Protein AF-A0A7R8X227-F1 (afdb_monomer_lite)

pLDDT: mean 93.67, std 6.61, range [62.53, 98.38]

Radius of gyration: 16.34 Å; chains: 1; bounding box: 37×32×38 Å

Foldseek 3Di:
DPPVVVVVVDDVVVVVVLQVQLVVQVVLVHHSDDDPVVVVVVLLLVLVVQLQCCPAPVPHDNVRSCVPSNDDDCVSCPPDHDDDDDPVVVVVVVVVVVVVVSVVVD

Sequence (106 aa):
MISPVKAAVGPGYRALDDRLMAAIHLRFGLPAELPREVKRQIKAADKVSAWMEATQIAGFSEQEADRLFGKPKPEFVEGLAIKLRPPLQTRHEFTQRHATLLAQCA

Organism: NCBI:txid163714

Structure (mmCIF, N/CA/C/O backbone):
data_AF-A0A7R8X227-F1
#
_entry.id   AF-A0A7R8X227-F1
#
loop_
_atom_site.group_PDB
_atom_site.id
_atom_site.type_symbol
_atom_site.label_atom_id
_atom_site.label_alt_id
_atom_site.label_comp_id
_atom_site.label_asym_id
_atom_site.label_entity_id
_atom_site.label_seq_id
_atom_site.pdbx_PDB_ins_code
_atom_site.Cartn_x
_atom_site.Cartn_y
_atom_site.Cartn_z
_atom_site.occupancy
_atom_site.B_iso_or_equiv
_atom_site.auth_seq_id
_atom_site.auth_comp_id
_atom_site.auth_asym_id
_atom_site.auth_atom_id
_atom_site.pdbx_PDB_model_num
ATOM 1 N N . MET A 1 1 ? 5.907 2.199 4.151 1.00 69.19 1 MET A N 1
ATOM 2 C CA . MET A 1 1 ? 6.207 3.314 5.076 1.00 69.19 1 MET A CA 1
ATOM 3 C C . MET A 1 1 ? 4.949 4.154 5.211 1.00 69.19 1 MET A C 1
ATOM 5 O O . MET A 1 1 ? 4.306 4.368 4.190 1.00 69.19 1 MET A O 1
ATOM 9 N N . ILE A 1 2 ? 4.584 4.601 6.416 1.00 80.94 2 ILE A N 1
ATOM 10 C CA . ILE A 1 2 ? 3.426 5.494 6.576 1.00 80.94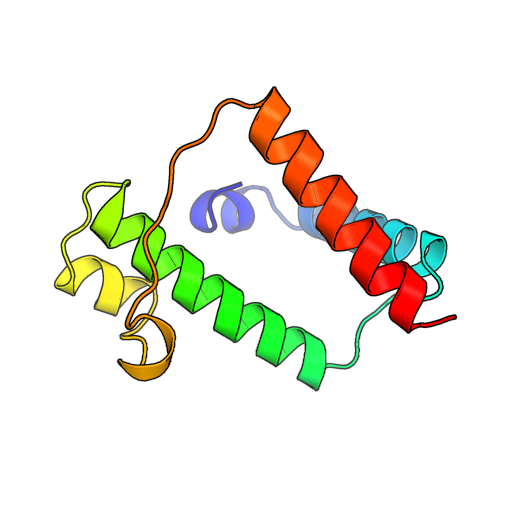 2 ILE A CA 1
ATOM 11 C C . ILE A 1 2 ? 3.672 6.819 5.838 1.00 80.94 2 ILE A C 1
ATOM 13 O O . ILE A 1 2 ? 4.806 7.304 5.786 1.00 80.94 2 ILE A O 1
ATOM 17 N N . SER A 1 3 ? 2.620 7.402 5.262 1.00 78.38 3 SER A N 1
ATOM 18 C CA . SER A 1 3 ? 2.714 8.603 4.416 1.00 78.38 3 SER A CA 1
ATOM 19 C C . SER A 1 3 ? 3.488 9.775 5.048 1.00 78.38 3 SER A C 1
ATOM 21 O O . SER A 1 3 ? 4.305 10.362 4.335 1.00 78.38 3 SER A O 1
ATOM 23 N N . PRO A 1 4 ? 3.337 10.090 6.355 1.00 78.69 4 PRO A N 1
ATOM 24 C CA . PRO A 1 4 ? 4.098 11.170 6.991 1.00 78.69 4 PRO A CA 1
ATOM 25 C C . PRO A 1 4 ? 5.614 10.946 6.964 1.00 78.69 4 PRO A C 1
ATOM 27 O O . PRO A 1 4 ? 6.376 11.879 6.729 1.00 78.69 4 PRO A O 1
ATOM 30 N N . VAL A 1 5 ? 6.065 9.699 7.135 1.00 79.62 5 VAL A N 1
ATOM 31 C CA . VAL A 1 5 ? 7.499 9.376 7.141 1.00 79.62 5 VAL A CA 1
ATOM 32 C C . VAL A 1 5 ? 8.061 9.449 5.721 1.00 79.62 5 VAL A C 1
ATOM 34 O O . VAL A 1 5 ? 9.154 9.969 5.529 1.00 79.62 5 VAL A O 1
ATOM 37 N N . LYS A 1 6 ? 7.291 9.055 4.696 1.00 74.88 6 LYS A N 1
ATOM 38 C CA . LYS A 1 6 ? 7.738 9.161 3.295 1.00 74.88 6 LYS A CA 1
ATOM 39 C C . LYS A 1 6 ? 8.078 10.601 2.894 1.00 74.88 6 LYS A C 1
ATOM 41 O O . LYS A 1 6 ? 9.027 10.811 2.144 1.00 74.88 6 LYS A O 1
ATOM 46 N N . ALA A 1 7 ? 7.325 11.581 3.394 1.00 76.50 7 ALA A N 1
ATOM 47 C CA . ALA A 1 7 ? 7.593 12.995 3.138 1.00 76.50 7 ALA A CA 1
ATOM 48 C C . ALA A 1 7 ? 8.878 13.494 3.827 1.00 76.50 7 ALA A C 1
ATOM 50 O O . ALA A 1 7 ? 9.543 14.382 3.301 1.00 76.50 7 ALA A O 1
ATOM 51 N N . ALA A 1 8 ? 9.246 12.902 4.966 1.00 81.56 8 ALA A N 1
ATOM 52 C CA . ALA A 1 8 ? 10.386 13.323 5.778 1.00 81.56 8 ALA A CA 1
ATOM 53 C C . ALA A 1 8 ? 11.741 12.742 5.322 1.00 81.56 8 ALA A C 1
ATOM 55 O O . ALA A 1 8 ? 12.776 13.345 5.582 1.00 81.56 8 ALA A O 1
ATOM 56 N N . VAL A 1 9 ? 11.761 11.591 4.636 1.00 80.88 9 VAL A N 1
ATOM 57 C CA . VAL A 1 9 ? 13.011 10.889 4.249 1.00 80.88 9 VAL A CA 1
ATOM 58 C C . VAL A 1 9 ? 13.761 11.584 3.096 1.00 80.88 9 VAL A C 1
ATOM 60 O O . VAL A 1 9 ? 14.958 11.375 2.907 1.00 80.88 9 VAL A O 1
ATOM 63 N N . GLY A 1 10 ? 13.088 12.454 2.340 1.00 81.06 10 GLY A N 1
ATOM 64 C CA . GLY A 1 10 ? 13.716 13.286 1.312 1.00 81.06 10 GLY A CA 1
ATOM 65 C C . GLY A 1 10 ? 13.756 12.673 -0.101 1.00 81.06 10 GLY A C 1
ATOM 66 O O . GLY A 1 10 ? 13.266 11.566 -0.346 1.00 81.06 10 GLY A O 1
ATOM 67 N N . PRO A 1 11 ? 14.315 13.411 -1.079 1.00 83.56 11 PRO A N 1
ATOM 68 C CA . PRO A 1 11 ? 14.151 13.122 -2.508 1.00 83.56 11 PRO A CA 1
ATOM 69 C C . PRO A 1 11 ? 14.857 11.843 -2.981 1.00 83.56 11 PRO A C 1
ATOM 71 O O . PRO A 1 11 ? 14.369 11.188 -3.902 1.00 83.56 11 PRO A O 1
ATOM 74 N N . GLY A 1 12 ? 15.963 11.446 -2.341 1.00 87.56 12 GLY A N 1
ATOM 75 C CA . GLY A 1 12 ? 16.708 10.236 -2.711 1.00 87.56 12 GLY A CA 1
ATOM 76 C C . GLY A 1 12 ? 15.887 8.951 -2.561 1.00 87.56 12 GLY A C 1
ATOM 77 O O . GLY A 1 12 ? 15.973 8.059 -3.403 1.00 87.56 12 GLY A O 1
ATOM 78 N N . TYR A 1 13 ? 15.021 8.883 -1.546 1.00 87.25 13 TYR A N 1
ATOM 79 C CA . TYR A 1 13 ? 14.132 7.738 -1.342 1.00 87.25 13 TYR A CA 1
ATOM 80 C C . TYR A 1 13 ? 13.055 7.647 -2.422 1.00 87.25 13 TYR A C 1
ATOM 82 O O . TYR A 1 13 ? 12.747 6.561 -2.904 1.00 87.25 13 TYR A O 1
ATOM 90 N N . ARG A 1 14 ? 12.521 8.791 -2.866 1.00 86.94 14 ARG A N 1
ATOM 91 C CA . ARG A 1 14 ? 11.551 8.816 -3.965 1.00 86.94 14 ARG A CA 1
ATOM 92 C C . ARG A 1 14 ? 12.163 8.292 -5.263 1.00 86.94 14 ARG A C 1
ATOM 94 O O . ARG A 1 14 ? 11.547 7.464 -5.919 1.00 86.94 14 ARG A O 1
ATOM 101 N N . ALA A 1 15 ? 13.382 8.722 -5.587 1.00 91.00 15 ALA A N 1
ATOM 102 C CA . ALA A 1 15 ? 14.087 8.241 -6.772 1.00 91.00 15 ALA A CA 1
ATOM 103 C C . ALA A 1 15 ? 14.362 6.725 -6.716 1.00 91.00 15 ALA A C 1
ATOM 105 O O . ALA A 1 15 ? 14.284 6.046 -7.739 1.00 91.00 15 ALA A O 1
ATOM 106 N N . LEU A 1 16 ? 14.663 6.182 -5.530 1.00 92.19 16 LEU A N 1
ATOM 107 C CA . LEU A 1 16 ? 14.799 4.738 -5.327 1.00 92.19 16 LEU A CA 1
ATOM 108 C C . LEU A 1 16 ? 13.470 4.001 -5.556 1.00 92.19 16 LEU A C 1
ATOM 110 O O . LEU A 1 16 ? 13.446 3.038 -6.320 1.00 92.19 16 LEU A O 1
ATOM 114 N N . ASP A 1 17 ? 12.382 4.466 -4.934 1.00 91.69 17 ASP A N 1
ATOM 115 C CA . ASP A 1 17 ? 11.031 3.910 -5.103 1.00 91.69 17 ASP A CA 1
ATOM 116 C C . ASP A 1 17 ? 10.617 3.890 -6.583 1.00 91.69 17 ASP A C 1
ATOM 118 O O . ASP A 1 17 ? 10.140 2.870 -7.080 1.00 91.69 17 ASP A O 1
ATOM 122 N N . ASP A 1 18 ? 10.832 4.998 -7.299 1.00 92.94 18 ASP A N 1
ATOM 123 C CA . ASP A 1 18 ? 10.456 5.129 -8.709 1.00 92.94 18 ASP A CA 1
ATOM 124 C C . ASP A 1 18 ? 11.245 4.137 -9.589 1.00 92.94 18 ASP A C 1
ATOM 126 O O . ASP A 1 18 ? 10.663 3.457 -10.438 1.00 92.94 18 ASP A O 1
ATOM 130 N N . ARG A 1 19 ? 12.553 3.967 -9.338 1.00 96.25 19 ARG A N 1
ATOM 131 C CA . ARG A 1 19 ? 13.397 2.986 -10.050 1.00 96.25 19 ARG A CA 1
ATOM 132 C C . ARG A 1 19 ? 12.998 1.542 -9.754 1.00 96.25 19 ARG A C 1
ATOM 134 O O . ARG A 1 19 ? 12.989 0.717 -10.668 1.00 96.25 19 ARG A O 1
ATOM 141 N N . LEU A 1 20 ? 12.674 1.231 -8.499 1.00 96.88 20 LEU A N 1
ATOM 142 C CA . LEU A 1 20 ? 12.227 -0.103 -8.101 1.00 96.88 20 LEU A CA 1
ATOM 143 C C . LEU A 1 20 ? 10.888 -0.450 -8.762 1.00 96.88 20 LEU A C 1
ATOM 145 O O . LEU A 1 20 ? 10.749 -1.528 -9.336 1.00 96.88 20 LEU A O 1
ATOM 149 N N . MET A 1 21 ? 9.927 0.477 -8.736 1.00 96.31 21 MET A N 1
ATOM 150 C CA . MET A 1 21 ? 8.628 0.300 -9.388 1.00 96.31 21 MET A CA 1
ATOM 151 C C . MET A 1 21 ? 8.771 0.084 -10.896 1.00 96.31 21 MET A C 1
ATOM 153 O O . MET A 1 21 ? 8.167 -0.844 -11.430 1.00 96.31 21 MET A O 1
ATOM 157 N N . ALA A 1 22 ? 9.608 0.879 -11.570 1.00 97.81 22 ALA A N 1
ATOM 158 C CA . ALA A 1 22 ? 9.878 0.707 -12.995 1.00 97.81 22 ALA A CA 1
ATOM 159 C C . ALA A 1 22 ? 10.446 -0.688 -13.310 1.00 97.81 22 ALA A C 1
ATOM 161 O O . ALA A 1 22 ? 9.971 -1.353 -14.229 1.00 97.81 22 ALA A O 1
ATOM 162 N N . ALA A 1 23 ? 11.413 -1.166 -12.518 1.00 98.31 23 ALA A N 1
ATOM 163 C CA . ALA A 1 23 ? 11.986 -2.501 -12.690 1.00 98.31 23 ALA A CA 1
ATOM 164 C C . ALA A 1 23 ? 10.941 -3.617 -12.499 1.00 98.31 23 ALA A C 1
ATOM 166 O O . ALA A 1 23 ? 10.916 -4.576 -13.273 1.00 98.31 23 ALA A O 1
ATOM 167 N N . ILE A 1 24 ? 10.053 -3.479 -11.507 1.00 97.31 24 ILE A N 1
ATOM 168 C CA . ILE A 1 24 ? 8.961 -4.431 -11.257 1.00 97.31 24 ILE A CA 1
ATOM 169 C C . ILE A 1 24 ? 7.973 -4.445 -12.427 1.00 97.31 24 ILE A C 1
ATOM 171 O O . ILE A 1 24 ? 7.647 -5.521 -12.922 1.00 97.31 24 ILE A O 1
ATOM 175 N N .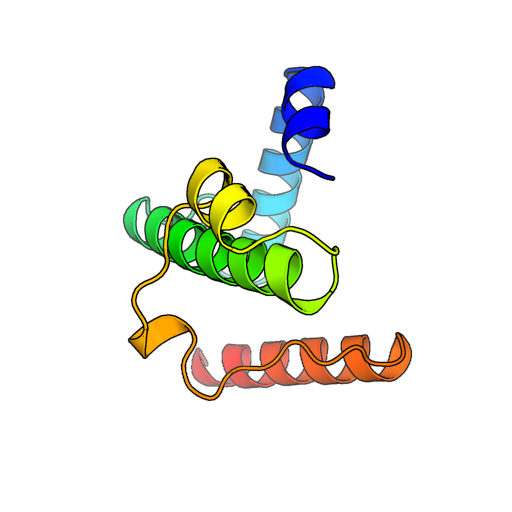 HIS A 1 25 ? 7.518 -3.284 -12.905 1.00 97.12 25 HIS A N 1
ATOM 176 C CA . HIS A 1 25 ? 6.594 -3.213 -14.041 1.00 97.12 25 HIS A CA 1
ATOM 177 C C . HIS A 1 25 ? 7.174 -3.892 -15.286 1.00 97.12 25 HIS A C 1
ATOM 179 O O . HIS A 1 25 ? 6.531 -4.768 -15.866 1.00 97.12 25 HIS A O 1
ATOM 185 N N . LEU A 1 26 ? 8.419 -3.555 -15.638 1.00 97.56 26 LEU A N 1
ATOM 186 C CA . LEU A 1 26 ? 9.105 -4.130 -16.795 1.00 97.56 26 LEU A CA 1
ATOM 187 C C . LEU A 1 26 ? 9.261 -5.651 -16.672 1.00 97.56 26 LEU A C 1
ATOM 189 O O . LEU A 1 26 ? 9.048 -6.371 -17.646 1.00 97.56 26 LEU A O 1
ATOM 193 N N . ARG A 1 27 ? 9.561 -6.166 -15.471 1.00 97.12 27 ARG A N 1
ATOM 194 C CA . ARG A 1 27 ? 9.665 -7.612 -15.210 1.00 97.12 27 ARG A CA 1
ATOM 195 C C . ARG A 1 27 ? 8.375 -8.372 -15.537 1.00 97.12 27 ARG A C 1
ATOM 197 O O . ARG A 1 27 ? 8.455 -9.560 -15.859 1.00 97.12 27 ARG A O 1
ATOM 204 N N . PHE A 1 28 ? 7.219 -7.721 -15.449 1.00 95.62 28 PHE A N 1
ATOM 205 C CA . PHE A 1 28 ? 5.910 -8.312 -15.734 1.00 95.62 28 PHE A CA 1
ATOM 206 C C . PHE A 1 28 ? 5.288 -7.806 -17.045 1.00 95.62 28 PHE A C 1
ATOM 208 O O . PHE A 1 28 ? 4.092 -7.975 -17.254 1.00 95.62 28 PHE A O 1
ATOM 215 N N . GLY A 1 29 ? 6.088 -7.211 -17.939 1.00 94.38 29 GLY A N 1
ATOM 216 C CA . GLY A 1 29 ? 5.632 -6.791 -19.269 1.00 94.38 29 GLY A CA 1
ATOM 217 C C . GLY A 1 29 ? 4.757 -5.534 -19.278 1.00 94.38 29 GLY A C 1
ATOM 218 O O . GLY A 1 29 ? 4.094 -5.259 -20.274 1.00 94.38 29 GLY A O 1
ATOM 219 N N . LEU A 1 30 ? 4.746 -4.764 -18.188 1.00 95.31 30 LEU A N 1
ATOM 220 C CA . LEU A 1 30 ? 4.034 -3.491 -18.094 1.00 95.31 30 LEU A CA 1
ATOM 221 C C . LEU A 1 30 ? 4.955 -2.315 -18.472 1.00 95.31 30 LEU A C 1
ATOM 223 O O . LEU A 1 30 ? 6.179 -2.421 -18.347 1.00 95.31 30 LEU A O 1
ATOM 227 N N . PRO A 1 31 ? 4.394 -1.158 -18.872 1.00 96.75 31 PRO A N 1
ATOM 228 C CA . PRO A 1 31 ? 5.170 0.067 -19.041 1.00 96.75 31 PRO A CA 1
ATOM 229 C C . PRO A 1 31 ? 5.902 0.456 -17.750 1.00 96.75 31 PRO A C 1
ATOM 231 O O . PRO A 1 31 ? 5.330 0.367 -16.664 1.00 96.75 31 PRO A O 1
ATOM 234 N N . ALA A 1 32 ? 7.141 0.949 -17.867 1.00 97.12 32 ALA A N 1
ATOM 235 C CA . ALA A 1 32 ? 7.939 1.398 -16.719 1.00 97.12 32 ALA A CA 1
ATOM 236 C C . ALA A 1 32 ? 7.177 2.419 -15.850 1.00 97.12 32 ALA A C 1
ATOM 238 O O . ALA A 1 32 ? 7.135 2.298 -14.623 1.00 97.12 32 ALA A O 1
ATOM 239 N N . GLU A 1 33 ? 6.500 3.369 -16.499 1.00 96.12 33 GLU A N 1
ATOM 240 C CA . GLU A 1 33 ? 5.538 4.274 -15.876 1.00 96.12 33 GLU A CA 1
ATOM 241 C C . GLU A 1 33 ? 4.118 3.940 -16.336 1.00 96.12 33 GLU A C 1
ATOM 243 O O . GLU A 1 33 ? 3.818 3.935 -17.530 1.00 96.12 33 GLU A O 1
ATOM 248 N N . LEU A 1 34 ? 3.218 3.693 -15.382 1.00 95.62 34 LEU A N 1
ATOM 249 C CA . LEU A 1 34 ? 1.814 3.431 -15.690 1.00 95.62 34 LEU A CA 1
ATOM 250 C C . LEU A 1 34 ? 1.120 4.685 -16.245 1.00 95.62 34 LEU A C 1
ATOM 252 O O . LEU A 1 34 ? 1.421 5.800 -15.799 1.00 95.62 34 LEU A O 1
ATOM 256 N N . PRO A 1 35 ? 0.110 4.521 -17.121 1.00 97.19 35 PRO A N 1
ATOM 257 C CA . PRO A 1 35 ? -0.740 5.625 -17.544 1.00 97.19 35 PRO A CA 1
ATOM 258 C C . PRO A 1 35 ? -1.300 6.397 -16.345 1.00 97.19 35 PRO A C 1
ATOM 260 O O . PRO A 1 35 ? -1.712 5.810 -15.339 1.00 97.19 35 PRO A O 1
ATOM 263 N N . ARG A 1 36 ? -1.354 7.731 -16.459 1.00 96.31 36 ARG A N 1
ATOM 264 C CA . ARG A 1 36 ? -1.796 8.619 -15.367 1.00 96.31 36 ARG A CA 1
ATOM 265 C C . ARG A 1 36 ? -3.164 8.232 -14.807 1.00 96.31 36 ARG A C 1
ATOM 267 O O . ARG A 1 36 ? -3.357 8.289 -13.596 1.00 96.31 36 ARG A O 1
ATOM 274 N N . GLU A 1 37 ? -4.078 7.811 -15.676 1.00 97.19 37 GLU A N 1
ATOM 275 C CA . GLU A 1 37 ? -5.421 7.385 -15.287 1.00 97.19 37 GLU A CA 1
ATOM 276 C C . GLU A 1 37 ? -5.400 6.130 -14.406 1.00 97.19 37 GLU A C 1
ATOM 278 O O . GLU A 1 37 ? -6.007 6.111 -13.337 1.00 97.19 37 GLU A O 1
ATOM 283 N N . VAL A 1 38 ? -4.613 5.121 -14.785 1.00 96.69 38 VAL A N 1
ATOM 284 C CA . VAL A 1 38 ? -4.439 3.891 -13.997 1.00 96.69 38 VAL A CA 1
ATOM 285 C C . VAL A 1 38 ? -3.829 4.221 -12.635 1.00 96.69 38 VAL A C 1
ATOM 287 O O . VAL A 1 38 ? -4.332 3.788 -11.600 1.00 96.69 38 VAL A O 1
ATOM 290 N N . LYS A 1 39 ? -2.790 5.067 -12.608 1.00 95.69 39 LYS A N 1
ATOM 291 C CA . LYS A 1 39 ? -2.163 5.522 -11.357 1.00 95.69 39 LYS A CA 1
ATOM 292 C C . LYS A 1 39 ? -3.159 6.252 -10.448 1.00 95.69 39 LYS A C 1
ATOM 294 O O . LYS A 1 39 ? -3.123 6.064 -9.232 1.00 95.69 39 LYS A O 1
ATOM 299 N N . ARG A 1 40 ? -4.054 7.062 -11.022 1.00 96.44 40 ARG A N 1
ATOM 300 C CA . ARG A 1 40 ? -5.120 7.760 -10.290 1.00 96.44 40 ARG A CA 1
ATOM 301 C C . ARG A 1 40 ? -6.111 6.777 -9.669 1.00 96.44 40 ARG A C 1
ATOM 303 O O . ARG A 1 40 ? -6.431 6.926 -8.494 1.00 96.44 40 ARG A O 1
ATOM 310 N N . GLN A 1 41 ? -6.548 5.766 -10.416 1.00 96.88 41 GLN A N 1
ATOM 311 C CA . GLN A 1 41 ? -7.481 4.749 -9.918 1.00 96.88 41 GLN A CA 1
ATOM 312 C C . GLN A 1 41 ? -6.861 3.880 -8.820 1.00 96.88 41 GLN A C 1
ATOM 314 O O . GLN A 1 41 ? -7.486 3.682 -7.780 1.00 96.88 41 GLN A O 1
ATOM 319 N N . ILE A 1 42 ? -5.601 3.459 -8.986 1.00 96.44 42 ILE A N 1
ATOM 320 C CA . ILE A 1 42 ? -4.843 2.767 -7.931 1.00 96.44 42 ILE A CA 1
ATOM 321 C C . ILE A 1 42 ? -4.808 3.624 -6.664 1.00 96.44 42 ILE A C 1
ATOM 323 O O . ILE A 1 42 ? -5.050 3.118 -5.573 1.00 96.44 42 ILE A O 1
ATOM 327 N N . LYS A 1 43 ? -4.552 4.933 -6.794 1.00 94.94 43 LYS A N 1
ATOM 328 C CA . LYS A 1 43 ? -4.540 5.838 -5.641 1.00 94.94 43 LYS A CA 1
ATOM 329 C C . LYS A 1 43 ? -5.903 6.064 -5.001 1.00 94.94 43 LYS A C 1
ATOM 331 O O . LYS A 1 43 ? -5.952 6.246 -3.790 1.00 94.94 43 LYS A O 1
ATOM 336 N N . ALA A 1 44 ? -6.987 6.030 -5.766 1.00 95.00 44 ALA A N 1
ATOM 337 C CA . ALA A 1 44 ? -8.329 6.064 -5.199 1.00 95.00 44 ALA A CA 1
ATOM 338 C C . ALA A 1 44 ? -8.613 4.797 -4.373 1.00 95.00 44 ALA A C 1
ATOM 340 O O . ALA A 1 44 ? -9.047 4.911 -3.231 1.00 95.00 44 ALA A O 1
ATOM 341 N N . ALA A 1 45 ? -8.284 3.613 -4.903 1.00 95.94 45 ALA A N 1
ATOM 342 C CA . ALA A 1 45 ? -8.451 2.341 -4.197 1.00 95.94 45 ALA A CA 1
ATOM 343 C C . ALA A 1 45 ? -7.573 2.245 -2.932 1.00 95.94 45 ALA A C 1
ATOM 345 O O . ALA A 1 45 ? -8.063 1.867 -1.872 1.00 95.94 45 ALA A O 1
ATOM 346 N N . ASP A 1 46 ? -6.306 2.666 -3.018 1.00 96.12 46 ASP A N 1
ATOM 347 C CA . ASP A 1 46 ? -5.363 2.782 -1.889 1.00 96.12 46 ASP A CA 1
ATOM 348 C C . ASP A 1 46 ? -5.946 3.643 -0.756 1.00 96.12 46 ASP A C 1
ATOM 350 O O . ASP A 1 46 ? -5.859 3.289 0.417 1.00 96.12 46 ASP A O 1
ATOM 354 N N . LYS A 1 47 ? -6.616 4.749 -1.105 1.00 95.81 47 LYS A N 1
ATOM 355 C CA . LYS A 1 47 ? -7.244 5.654 -0.135 1.00 95.81 47 LYS A CA 1
ATOM 356 C C . LYS A 1 47 ? -8.453 5.024 0.563 1.00 95.81 47 LYS A C 1
ATOM 358 O O . LYS A 1 47 ? -8.611 5.212 1.765 1.00 95.81 47 LYS A O 1
ATOM 363 N N . VAL A 1 48 ? -9.273 4.265 -0.173 1.00 96.81 48 VAL A N 1
ATOM 364 C CA . VAL A 1 48 ? -10.390 3.494 0.404 1.00 96.81 48 VAL A CA 1
ATOM 365 C C . VAL A 1 48 ? -9.857 2.429 1.365 1.00 96.81 48 VAL A C 1
ATOM 367 O O . VAL A 1 48 ? -10.335 2.352 2.493 1.00 96.81 48 VAL A O 1
ATOM 370 N N . SER A 1 49 ? -8.826 1.671 0.965 1.00 96.62 49 SER A N 1
ATOM 371 C CA . SER A 1 49 ? -8.175 0.677 1.838 1.00 96.62 49 SER A CA 1
ATOM 372 C C . SER A 1 49 ? -7.644 1.325 3.115 1.00 96.62 49 SER A C 1
ATOM 374 O O . SER A 1 49 ? -7.946 0.859 4.208 1.00 96.62 49 SER A O 1
ATOM 376 N N . ALA A 1 50 ? -6.930 2.450 2.996 1.00 96.81 50 ALA A N 1
ATOM 377 C CA . ALA A 1 50 ? -6.383 3.167 4.145 1.00 96.81 50 ALA A CA 1
ATOM 378 C C . ALA A 1 50 ? -7.472 3.675 5.104 1.00 96.81 50 ALA A C 1
ATOM 380 O O . ALA A 1 50 ? -7.293 3.590 6.317 1.00 96.81 50 ALA A O 1
ATOM 381 N N . TRP A 1 51 ? -8.604 4.165 4.581 1.00 97.69 51 TRP A N 1
ATOM 382 C CA . TRP A 1 51 ? -9.751 4.549 5.407 1.00 97.69 51 TRP A CA 1
ATOM 383 C C . TRP A 1 51 ? -10.304 3.344 6.181 1.00 97.69 51 TRP A C 1
ATOM 385 O O . TRP A 1 51 ? -10.462 3.425 7.395 1.00 97.69 51 TRP A O 1
ATOM 395 N N . MET A 1 52 ? -10.514 2.205 5.508 1.00 97.75 52 MET A N 1
ATOM 396 C 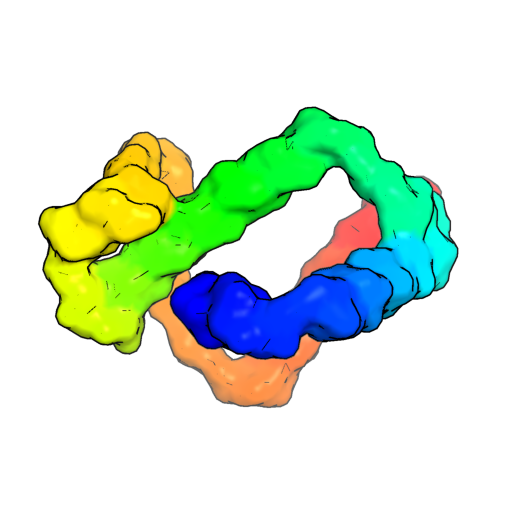CA . MET A 1 52 ? -11.017 0.984 6.149 1.00 97.75 52 MET A CA 1
ATOM 397 C C . MET A 1 52 ? -10.050 0.434 7.201 1.00 97.75 52 MET A C 1
ATOM 399 O O . MET A 1 52 ? -10.471 0.014 8.277 1.00 97.75 52 MET A O 1
ATOM 403 N N . GLU A 1 53 ? -8.751 0.427 6.908 1.00 97.25 53 GLU A N 1
ATOM 404 C CA . GLU A 1 53 ? -7.721 0.006 7.857 1.00 97.25 53 GLU A CA 1
ATOM 405 C C . GLU A 1 53 ? -7.706 0.920 9.088 1.00 97.25 53 GLU A C 1
ATOM 407 O O . GLU A 1 53 ? -7.658 0.430 10.220 1.00 97.25 53 GLU A O 1
ATOM 412 N N . ALA A 1 54 ? -7.818 2.237 8.877 1.00 97.38 54 ALA A N 1
ATOM 413 C CA . ALA A 1 54 ? -7.859 3.222 9.948 1.00 97.38 54 ALA A CA 1
ATOM 414 C C . ALA A 1 54 ? -9.010 2.948 10.928 1.00 97.38 54 ALA A C 1
ATOM 416 O O . ALA A 1 54 ? -8.775 2.862 12.136 1.00 97.38 54 ALA A O 1
ATOM 417 N N . THR A 1 55 ? -10.223 2.749 10.405 1.00 96.56 55 THR A N 1
ATOM 418 C CA . THR A 1 55 ? -11.437 2.583 11.216 1.00 96.56 55 THR A CA 1
ATOM 419 C C . THR A 1 55 ? -11.604 1.182 11.801 1.00 96.56 55 THR A C 1
ATOM 421 O O . THR A 1 55 ? -12.178 1.041 12.875 1.00 96.56 55 THR A O 1
ATOM 424 N N . GLN A 1 56 ? -11.139 0.130 11.117 1.00 96.81 56 GLN A N 1
ATOM 425 C CA . GLN A 1 56 ? -11.402 -1.254 11.541 1.00 96.81 56 GLN A CA 1
ATOM 426 C C . GLN A 1 56 ? -10.282 -1.859 12.389 1.00 96.81 56 GLN A C 1
ATOM 428 O O . GLN A 1 56 ? -10.567 -2.675 13.263 1.00 96.81 56 GLN A O 1
ATOM 433 N N . ILE A 1 57 ? -9.015 -1.508 12.130 1.00 96.88 57 ILE A N 1
ATOM 434 C CA . ILE A 1 57 ? -7.871 -2.191 12.765 1.00 96.88 57 ILE A CA 1
ATOM 435 C C . ILE A 1 57 ? -6.822 -1.259 13.378 1.00 96.88 57 ILE A C 1
ATOM 437 O O . ILE A 1 57 ? -6.013 -1.732 14.172 1.00 9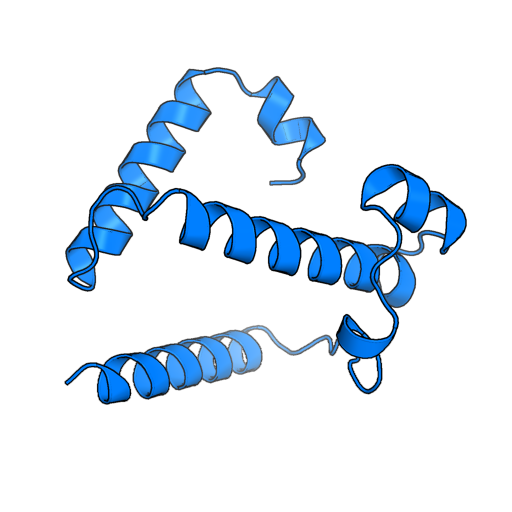6.88 57 ILE A O 1
ATOM 441 N N . ALA A 1 58 ? -6.817 0.036 13.048 1.00 96.19 58 ALA A N 1
ATOM 442 C CA . ALA A 1 58 ? -5.839 0.988 13.587 1.00 96.19 58 ALA A CA 1
ATOM 443 C C . ALA A 1 58 ? -6.401 1.930 14.669 1.00 96.19 58 ALA A C 1
ATOM 445 O O . ALA A 1 58 ? -5.656 2.755 15.193 1.00 96.19 58 ALA A O 1
ATOM 446 N N . GLY A 1 59 ? -7.685 1.799 15.022 1.00 96.62 59 GLY A N 1
ATOM 447 C CA . GLY A 1 59 ? -8.298 2.496 16.159 1.00 96.62 59 GLY A CA 1
ATOM 448 C C . GLY A 1 59 ? -8.664 3.964 15.920 1.00 96.62 59 GLY A C 1
ATOM 449 O O . GLY A 1 59 ? -8.934 4.672 16.886 1.00 96.62 59 GLY A O 1
ATOM 450 N N . PHE A 1 60 ? -8.682 4.426 14.669 1.00 97.94 60 PHE A N 1
ATOM 451 C CA . PHE A 1 60 ? -9.163 5.766 14.330 1.00 97.94 60 PHE A CA 1
ATOM 452 C C . PHE A 1 60 ? -10.691 5.788 14.360 1.00 97.94 60 PHE A C 1
ATOM 454 O O . PHE A 1 60 ? -11.349 4.834 13.944 1.00 97.94 60 PHE A O 1
ATOM 461 N N . SER A 1 61 ? -11.266 6.908 14.784 1.00 97.94 61 SER A N 1
ATOM 462 C CA . SER A 1 61 ? -12.685 7.174 14.557 1.00 97.94 61 SER A CA 1
ATOM 463 C C . SER A 1 61 ? -12.970 7.409 13.069 1.00 97.94 61 SER A C 1
ATOM 465 O O . SER A 1 61 ? -12.097 7.839 12.308 1.00 97.94 61 SER A O 1
ATOM 467 N N . GLU A 1 62 ? -14.221 7.205 12.650 1.00 96.50 62 GLU A N 1
ATOM 468 C CA . GLU A 1 62 ? -14.652 7.545 11.286 1.00 96.50 62 GLU A CA 1
ATOM 469 C C . GLU A 1 62 ? -14.391 9.019 10.953 1.00 96.50 62 GLU A C 1
ATOM 471 O O . GLU A 1 62 ? -13.972 9.331 9.846 1.00 96.50 62 GLU A O 1
ATOM 476 N N . GLN A 1 63 ? -14.557 9.932 11.917 1.00 97.81 63 GLN A N 1
ATOM 477 C CA . GLN A 1 63 ? -14.317 11.364 11.703 1.00 97.81 63 GLN A CA 1
ATOM 478 C C . GLN A 1 63 ? -12.839 11.670 11.420 1.00 97.81 63 GLN A C 1
ATOM 480 O O . GLN A 1 63 ? -12.522 12.489 10.552 1.00 97.81 63 GLN A O 1
ATOM 485 N N . GLU A 1 64 ? -11.919 11.014 12.132 1.00 97.69 64 GLU A N 1
ATOM 486 C CA . GLU A 1 64 ? -10.483 11.155 11.879 1.00 97.69 64 GLU A CA 1
ATOM 487 C C . GLU A 1 64 ? -10.101 10.554 10.525 1.00 97.69 64 GLU A C 1
ATOM 489 O O . GLU A 1 64 ? -9.367 11.180 9.754 1.00 97.69 64 GLU A O 1
ATOM 494 N N . ALA A 1 65 ? -10.631 9.371 10.207 1.00 97.38 65 ALA A N 1
ATOM 495 C CA . ALA A 1 65 ? -10.390 8.711 8.932 1.00 97.38 65 ALA A CA 1
ATOM 496 C C . ALA A 1 65 ? -10.956 9.521 7.752 1.00 97.38 65 ALA A C 1
ATOM 498 O O . ALA A 1 65 ? -10.258 9.716 6.756 1.00 97.38 65 ALA A O 1
ATOM 499 N N . ASP A 1 66 ? -12.160 10.083 7.879 1.00 97.06 66 ASP A N 1
ATOM 500 C CA . ASP A 1 66 ? -12.775 10.979 6.893 1.00 97.06 66 ASP A CA 1
ATOM 501 C C . ASP A 1 66 ? -11.905 12.213 6.643 1.00 97.06 66 ASP A C 1
ATOM 503 O O . ASP A 1 66 ? -11.718 12.632 5.499 1.00 97.06 66 ASP A O 1
ATOM 507 N N . ARG A 1 67 ? -11.318 12.789 7.696 1.00 96.69 67 ARG A N 1
ATOM 508 C CA . ARG A 1 67 ? -10.433 13.952 7.569 1.00 96.69 67 ARG A CA 1
ATOM 509 C C . ARG A 1 67 ? -9.112 13.613 6.873 1.00 96.69 67 ARG A C 1
ATOM 511 O O . ARG A 1 67 ? -8.626 14.415 6.077 1.00 96.69 67 ARG A O 1
ATOM 518 N N . LEU A 1 68 ? -8.513 12.463 7.180 1.00 95.06 68 LEU A N 1
ATOM 519 C CA . LEU A 1 68 ? -7.193 12.070 6.667 1.00 95.06 68 LEU A CA 1
ATOM 520 C C . LEU A 1 68 ? -7.262 11.437 5.271 1.00 95.06 68 LEU A C 1
ATOM 522 O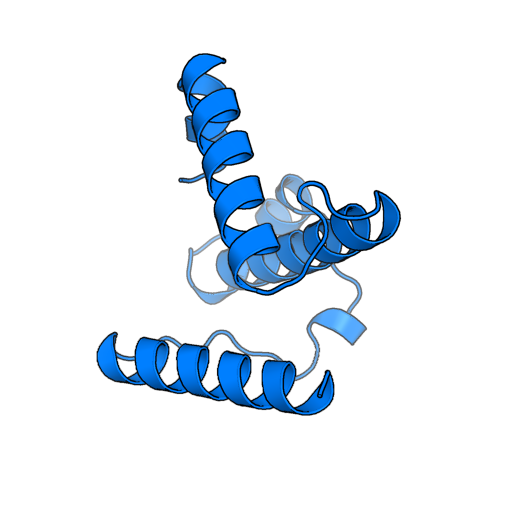 O . LEU A 1 68 ? -6.445 11.739 4.397 1.00 95.06 68 LEU A O 1
ATOM 526 N N . PHE A 1 69 ? -8.247 10.572 5.049 1.00 95.44 69 PHE A N 1
ATOM 527 C CA . PHE A 1 69 ? -8.385 9.739 3.855 1.00 95.44 69 PHE A CA 1
ATOM 528 C C . PHE A 1 69 ? -9.612 10.114 3.017 1.00 95.44 69 PHE A C 1
ATOM 530 O O . PHE A 1 69 ? -9.743 9.669 1.881 1.00 95.44 69 PHE A O 1
ATOM 537 N N . GLY A 1 70 ? -10.457 11.042 3.462 1.00 95.00 70 GLY A N 1
ATOM 538 C CA . GLY A 1 70 ? -11.721 11.340 2.790 1.00 95.00 70 GLY A CA 1
ATOM 539 C C . GLY A 1 70 ? -12.748 10.236 3.021 1.00 95.00 70 GLY A C 1
ATOM 540 O O . GLY A 1 70 ? -12.398 9.068 3.155 1.00 95.00 70 GLY A O 1
ATOM 541 N N . LYS A 1 71 ? -14.024 10.616 3.014 1.00 95.62 71 LYS A N 1
ATOM 542 C CA . LYS A 1 71 ? -15.123 9.670 3.170 1.00 95.62 71 LYS A CA 1
ATOM 543 C C . LYS A 1 71 ? -15.294 8.829 1.897 1.00 95.62 71 LYS A C 1
ATOM 545 O O . LYS A 1 71 ? -15.606 9.409 0.848 1.00 95.62 71 LYS A O 1
ATOM 550 N N . PRO A 1 72 ? -15.087 7.500 1.938 1.00 95.25 72 PRO A N 1
ATOM 551 C CA . PRO A 1 72 ? -15.373 6.647 0.797 1.00 95.25 72 PRO A CA 1
ATOM 552 C C . PRO A 1 72 ? -16.881 6.602 0.555 1.00 95.25 72 PRO A C 1
ATOM 554 O O . PRO A 1 72 ? -17.688 6.752 1.476 1.00 95.25 72 PRO A O 1
ATOM 557 N N . LYS A 1 73 ? -17.275 6.390 -0.700 1.00 94.75 73 LYS A N 1
ATOM 558 C CA . LYS A 1 73 ? -18.683 6.129 -0.982 1.00 94.75 73 LYS A CA 1
ATOM 559 C C . LYS A 1 73 ? -19.073 4.747 -0.433 1.00 94.75 73 LYS A C 1
ATOM 561 O O . LYS A 1 73 ? -18.236 3.842 -0.521 1.00 94.75 73 LYS A O 1
ATOM 566 N N . PRO A 1 74 ? -20.295 4.565 0.102 1.00 92.50 74 PRO A N 1
ATOM 567 C CA . PRO A 1 74 ? -20.712 3.301 0.710 1.00 92.50 74 PRO A CA 1
ATOM 568 C C . PRO A 1 74 ? -20.500 2.086 -0.196 1.00 92.50 74 PRO A C 1
ATOM 570 O O . PRO A 1 74 ? -19.994 1.069 0.268 1.00 92.50 74 PRO A O 1
ATOM 573 N N . GLU A 1 75 ? -20.753 2.217 -1.502 1.00 94.44 75 GLU A N 1
ATOM 574 C CA . GLU A 1 75 ? -20.610 1.122 -2.468 1.00 94.44 75 GLU A CA 1
ATOM 575 C C . GLU A 1 75 ? -19.180 0.564 -2.590 1.00 94.44 75 GLU A C 1
ATOM 577 O O . GLU A 1 75 ? -18.991 -0.538 -3.098 1.00 94.44 75 GLU A O 1
ATOM 582 N N . PHE A 1 76 ? -18.161 1.307 -2.142 1.00 92.75 76 PHE A N 1
ATOM 583 C CA . PHE A 1 76 ? -16.768 0.855 -2.174 1.00 92.75 76 PHE A CA 1
ATOM 584 C C . PHE A 1 76 ? -16.331 0.104 -0.917 1.00 92.75 76 PHE A C 1
ATOM 586 O O . PHE A 1 76 ? -15.248 -0.477 -0.920 1.00 92.75 76 PHE A O 1
ATOM 593 N N . VAL A 1 77 ? -17.127 0.141 0.152 1.00 93.94 77 VAL A N 1
ATOM 594 C CA . VAL A 1 77 ? -16.788 -0.467 1.450 1.00 93.94 77 VAL A CA 1
ATOM 595 C C . VAL A 1 77 ? -17.834 -1.475 1.919 1.00 93.94 77 VAL A C 1
ATOM 597 O O . VAL A 1 77 ? -17.528 -2.333 2.744 1.00 93.94 77 VAL A O 1
ATOM 600 N N . GLU A 1 78 ? -19.057 -1.398 1.397 1.00 92.88 78 GLU A N 1
ATOM 601 C CA . GLU A 1 78 ? -20.154 -2.285 1.764 1.00 92.88 78 GLU A CA 1
ATOM 602 C C . GLU A 1 78 ? -19.800 -3.755 1.493 1.00 92.88 78 GLU A C 1
ATOM 604 O O . GLU A 1 78 ? -19.313 -4.126 0.425 1.00 92.88 78 GLU A O 1
ATOM 609 N N . GLY A 1 79 ? -20.002 -4.604 2.503 1.00 91.12 79 GLY A N 1
ATOM 610 C CA . GLY A 1 79 ? -19.668 -6.029 2.440 1.00 91.12 79 GLY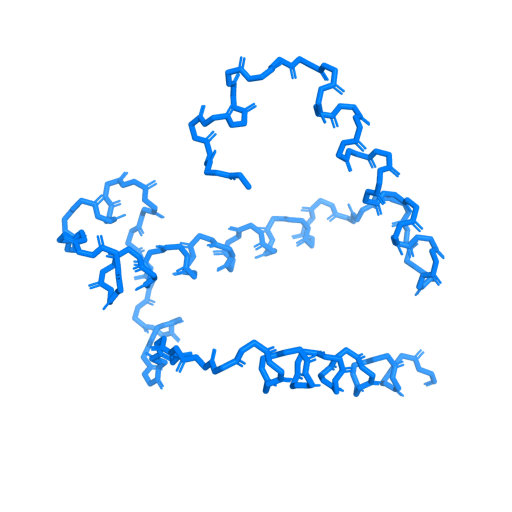 A CA 1
ATOM 611 C C . GLY A 1 79 ? -18.172 -6.357 2.539 1.00 91.12 79 GLY A C 1
ATOM 612 O O . GLY A 1 79 ? -17.820 -7.537 2.559 1.00 91.12 79 GLY A O 1
ATOM 613 N N . LEU A 1 80 ? -17.286 -5.358 2.642 1.00 93.56 80 LEU A N 1
ATOM 614 C CA . LEU A 1 80 ? -15.851 -5.567 2.819 1.00 93.56 80 LEU A CA 1
ATOM 615 C C . LEU A 1 80 ? -15.445 -5.444 4.295 1.00 93.56 80 LEU A C 1
ATOM 617 O O . LEU A 1 80 ? -15.825 -4.511 5.000 1.00 93.56 80 LEU A O 1
ATOM 621 N N . ALA A 1 81 ? -14.599 -6.368 4.750 1.00 94.06 81 ALA A N 1
ATOM 622 C CA . ALA A 1 81 ? -14.017 -6.349 6.089 1.00 94.06 81 ALA A CA 1
ATOM 623 C C . ALA A 1 81 ? -12.517 -6.651 6.031 1.00 94.06 81 ALA A C 1
ATOM 625 O O . ALA A 1 81 ? -12.071 -7.542 5.299 1.00 94.06 81 ALA A O 1
ATOM 626 N N . ILE A 1 82 ? -11.733 -5.931 6.832 1.00 95.06 82 ILE A N 1
ATOM 627 C CA . ILE A 1 82 ? -10.299 -6.168 6.958 1.00 95.06 82 ILE A CA 1
ATOM 628 C C . ILE A 1 82 ? -10.075 -7.426 7.796 1.00 95.06 82 ILE A C 1
ATOM 630 O O . ILE A 1 82 ? -10.325 -7.464 9.000 1.00 95.06 82 ILE A O 1
ATOM 634 N N . LYS A 1 83 ? -9.565 -8.476 7.149 1.00 94.25 83 LYS A N 1
ATOM 635 C CA . LYS A 1 83 ? -9.217 -9.736 7.807 1.00 94.25 83 LYS A CA 1
ATOM 636 C C . LYS A 1 83 ? -7.715 -9.825 8.053 1.00 94.25 83 LYS A C 1
ATOM 638 O O . LYS A 1 83 ? -6.931 -10.010 7.115 1.00 94.25 83 LYS A O 1
ATOM 643 N N . LEU A 1 84 ? -7.329 -9.782 9.326 1.00 95.12 84 LEU A N 1
ATOM 644 C CA . LEU A 1 84 ? -5.969 -10.101 9.754 1.00 95.12 84 LEU A CA 1
ATOM 645 C C . LEU A 1 84 ? -5.707 -11.599 9.541 1.00 95.12 84 LEU A C 1
ATOM 647 O O . LEU A 1 84 ? -6.489 -12.450 9.966 1.00 95.12 84 LEU A O 1
ATOM 651 N N . ARG A 1 85 ? -4.621 -11.921 8.836 1.00 95.62 85 ARG A N 1
ATOM 652 C CA . ARG A 1 85 ? -4.262 -13.289 8.437 1.00 95.62 85 ARG A CA 1
ATOM 653 C C . ARG A 1 85 ? -2.796 -13.582 8.770 1.00 95.62 85 ARG A C 1
ATOM 655 O O . ARG A 1 85 ? -1.970 -12.670 8.679 1.00 95.62 85 ARG A O 1
ATOM 662 N N . PRO A 1 86 ? -2.446 -14.840 9.098 1.00 98.00 86 PRO A N 1
ATOM 663 C CA . PRO A 1 86 ? -1.059 -15.247 9.293 1.00 98.00 86 PRO A CA 1
ATOM 664 C C . PRO A 1 86 ? -0.175 -14.932 8.072 1.00 98.00 86 PRO A C 1
ATOM 666 O O . PRO A 1 86 ? -0.639 -15.069 6.935 1.00 98.00 86 PRO A O 1
ATOM 669 N N . PRO A 1 87 ? 1.116 -14.591 8.259 1.00 97.69 87 PRO A N 1
ATOM 670 C CA . PRO A 1 87 ? 1.992 -14.167 7.163 1.00 97.69 87 PRO A CA 1
ATOM 671 C C . PRO A 1 87 ? 2.088 -15.164 6.001 1.00 97.69 87 PRO A C 1
ATOM 673 O O . PRO A 1 87 ? 2.050 -14.765 4.837 1.00 97.69 87 PRO A O 1
ATOM 676 N N . LEU A 1 88 ? 2.170 -16.466 6.300 1.00 98.06 88 LEU A N 1
ATOM 677 C CA . LEU A 1 88 ? 2.253 -17.511 5.274 1.00 98.06 88 LEU A CA 1
ATOM 678 C C . LEU A 1 88 ? 0.986 -17.578 4.415 1.00 98.06 88 LEU A C 1
ATOM 680 O O . LEU A 1 88 ? 1.089 -17.695 3.194 1.00 98.06 88 LEU A O 1
ATOM 684 N N . GLN A 1 89 ? -0.185 -17.453 5.043 1.00 98.06 89 GLN A N 1
ATOM 685 C CA . GLN A 1 89 ? -1.468 -17.448 4.349 1.00 98.06 89 GLN A CA 1
ATOM 686 C C . GLN A 1 89 ? -1.600 -16.207 3.460 1.00 98.06 89 GLN A C 1
ATOM 688 O O . GLN A 1 89 ? -1.895 -16.330 2.274 1.00 98.06 89 GLN A O 1
ATOM 693 N N . THR A 1 90 ? -1.305 -15.021 4.001 1.00 97.62 90 THR A N 1
ATOM 694 C CA . THR A 1 90 ? -1.346 -13.760 3.244 1.00 97.62 90 THR A CA 1
ATOM 695 C C . THR A 1 90 ? -0.422 -13.806 2.030 1.00 97.62 90 THR A C 1
ATOM 697 O O . THR A 1 90 ? -0.831 -13.428 0.932 1.00 97.62 90 THR A O 1
ATOM 700 N N . ARG A 1 91 ? 0.806 -14.318 2.200 1.00 98.06 91 ARG A N 1
ATOM 701 C CA . ARG A 1 91 ? 1.760 -14.494 1.097 1.00 98.06 91 ARG A CA 1
ATOM 702 C C . ARG A 1 91 ? 1.192 -15.408 0.017 1.00 98.06 91 ARG A C 1
ATOM 704 O O . ARG A 1 91 ? 1.223 -15.038 -1.153 1.00 98.06 91 ARG A O 1
ATOM 711 N N . HIS A 1 92 ? 0.688 -16.578 0.408 1.00 98.31 92 HIS A N 1
ATOM 712 C CA . HIS A 1 92 ? 0.137 -17.553 -0.528 1.00 98.31 92 HIS A CA 1
ATOM 713 C C . HIS A 1 92 ? -1.008 -16.946 -1.350 1.00 98.31 92 HIS A C 1
ATOM 715 O O . HIS A 1 92 ? -0.942 -16.932 -2.578 1.00 98.31 92 HIS A O 1
ATOM 721 N N . GLU A 1 93 ? -2.004 -16.360 -0.682 1.00 97.62 93 GLU A N 1
ATOM 722 C CA . GLU A 1 93 ? -3.175 -15.773 -1.341 1.00 97.62 93 GLU A CA 1
ATOM 723 C C . GLU A 1 93 ? -2.803 -14.594 -2.259 1.00 97.62 93 GLU A C 1
ATOM 725 O O . GLU A 1 93 ? -3.332 -14.492 -3.367 1.00 97.62 93 GLU A O 1
ATOM 730 N N . PHE A 1 94 ? -1.840 -13.748 -1.864 1.00 97.69 94 PHE A N 1
ATOM 731 C CA . PHE A 1 94 ? -1.331 -12.676 -2.728 1.00 97.69 94 PHE A CA 1
ATOM 732 C C . PHE A 1 94 ? -0.684 -13.235 -4.001 1.00 97.69 94 PHE A C 1
ATOM 734 O O . PHE A 1 94 ? -1.027 -12.819 -5.109 1.00 97.69 94 PHE A O 1
ATOM 741 N N . THR A 1 95 ? 0.226 -14.207 -3.860 1.00 98.12 95 THR A N 1
ATOM 742 C CA . THR A 1 95 ? 0.915 -14.809 -5.014 1.00 98.12 95 THR A CA 1
ATOM 743 C C . THR A 1 95 ? -0.040 -15.561 -5.935 1.00 98.12 95 THR A C 1
ATOM 745 O O . THR A 1 95 ? 0.105 -15.483 -7.154 1.00 98.12 95 THR A O 1
ATOM 748 N N . GLN A 1 96 ? -1.055 -16.223 -5.375 1.00 98.38 96 GLN A N 1
ATOM 749 C CA . GLN A 1 96 ? -2.089 -16.903 -6.145 1.00 98.38 96 GLN A CA 1
ATOM 750 C C . GLN A 1 96 ? -2.917 -15.902 -6.953 1.00 98.38 96 GLN A C 1
ATOM 752 O O . GLN A 1 96 ? -3.074 -16.079 -8.158 1.00 98.38 96 GLN A O 1
ATOM 757 N N . ARG A 1 97 ? -3.385 -14.809 -6.329 1.00 97.88 97 ARG A N 1
ATOM 758 C CA . ARG A 1 97 ? -4.138 -13.763 -7.037 1.00 97.88 97 ARG A CA 1
ATOM 759 C C . ARG A 1 97 ? -3.311 -13.126 -8.150 1.00 97.88 97 ARG A C 1
ATOM 761 O O . ARG A 1 97 ? -3.833 -12.923 -9.244 1.00 97.88 97 ARG A O 1
ATOM 768 N N . HIS A 1 98 ? -2.038 -12.840 -7.884 1.00 97.31 98 HIS A N 1
ATOM 769 C CA . HIS A 1 98 ? -1.108 -12.334 -8.890 1.00 97.31 98 HIS A CA 1
ATOM 770 C C . HIS A 1 98 ? -0.989 -13.295 -10.085 1.00 97.31 98 HIS A C 1
ATOM 772 O O . HIS A 1 98 ? -1.141 -12.865 -11.224 1.00 97.31 98 HIS A O 1
ATOM 778 N N . ALA A 1 99 ? -0.780 -14.594 -9.840 1.00 97.31 99 ALA A N 1
ATOM 779 C CA . ALA A 1 99 ? -0.692 -15.599 -10.901 1.00 97.31 99 ALA A CA 1
ATOM 780 C C . ALA A 1 99 ? -1.997 -15.715 -11.709 1.00 97.31 99 ALA A C 1
ATOM 782 O O . ALA A 1 99 ? -1.951 -15.771 -12.935 1.00 97.31 99 ALA A O 1
ATOM 783 N N . THR A 1 100 ? -3.157 -15.688 -11.039 1.00 98.06 100 THR A N 1
ATOM 784 C CA . THR A 1 100 ? -4.471 -15.693 -11.699 1.00 98.06 100 THR A CA 1
ATOM 785 C C . THR A 1 100 ? -4.647 -14.500 -12.633 1.00 98.06 100 THR A C 1
ATOM 787 O O . THR A 1 100 ? -5.112 -14.681 -13.750 1.00 98.06 100 THR A O 1
ATOM 790 N N . LEU A 1 101 ? -4.279 -13.292 -12.195 1.00 96.62 101 LEU A N 1
ATOM 791 C CA . LEU A 1 101 ? -4.369 -12.094 -13.033 1.00 96.62 101 LEU A CA 1
ATOM 792 C C . LEU A 1 101 ? -3.395 -12.153 -14.209 1.00 96.62 101 LEU A C 1
ATOM 794 O O . LEU A 1 101 ? -3.769 -11.817 -15.325 1.00 96.62 101 LEU A O 1
ATOM 798 N N . LEU A 1 102 ? -2.167 -12.622 -13.980 1.00 95.25 102 LEU A N 1
ATOM 799 C CA . LEU A 1 102 ? -1.169 -12.730 -15.041 1.00 95.25 102 LEU A CA 1
ATOM 800 C C . LEU A 1 102 ? -1.608 -13.708 -16.142 1.00 95.25 102 LEU A C 1
ATOM 802 O O . LEU A 1 102 ? -1.400 -13.431 -17.318 1.00 95.25 102 LEU A O 1
ATOM 806 N N . ALA A 1 103 ? -2.270 -14.808 -15.771 1.00 96.00 103 ALA A N 1
ATOM 807 C CA . ALA A 1 103 ? -2.821 -15.774 -16.721 1.00 96.00 103 ALA A CA 1
ATOM 808 C C . ALA A 1 103 ? -3.976 -15.217 -17.578 1.00 96.00 103 ALA A C 1
ATOM 810 O O . ALA A 1 103 ? -4.271 -15.786 -18.621 1.00 96.00 103 ALA A O 1
ATOM 811 N N . GLN A 1 104 ? -4.627 -14.123 -17.163 1.00 95.31 104 GLN A N 1
ATOM 812 C CA . GLN A 1 104 ? -5.679 -13.455 -17.946 1.00 95.31 104 GLN A CA 1
ATOM 813 C C . GLN A 1 104 ? -5.120 -12.504 -19.013 1.00 95.31 104 GLN A C 1
ATOM 815 O O . GLN A 1 104 ? -5.868 -12.055 -19.876 1.00 95.31 104 GLN A O 1
ATOM 820 N N . CYS A 1 105 ? -3.830 -12.170 -18.935 1.00 84.88 105 CYS A N 1
ATOM 821 C CA . CYS A 1 105 ? -3.141 -11.303 -19.890 1.00 84.88 105 CYS A CA 1
ATOM 822 C C . CYS A 1 105 ? -2.424 -12.087 -21.006 1.00 84.88 105 CYS A C 1
ATOM 824 O O . CYS A 1 105 ? -1.774 -11.459 -21.843 1.00 84.88 105 CYS A O 1
ATOM 826 N N . ALA A 1 106 ? -2.472 -13.423 -20.953 1.00 62.53 106 ALA A N 1
ATOM 827 C CA . ALA A 1 106 ? -1.844 -14.340 -21.905 1.00 62.53 106 ALA A CA 1
ATOM 828 C C . ALA A 1 106 ? -2.783 -14.742 -23.052 1.00 62.53 106 ALA A C 1
ATOM 830 O O . ALA A 1 106 ? -3.999 -14.459 -22.959 1.00 62.53 106 ALA A O 1
#

Secondary structure (DSSP, 8-state):
--HHHHHHS-HHHHHHHHHHHHHHHHHTT--SS--HHHHHHHHHHHHHHHHHHHHHTS---HHHHHHHH----GGGTTT-------HHHHHHHHHHHHHHHHHTT-